Protein AF-A0A843FTA1-F1 (afdb_monomer_lite)

Sequence (128 aa):
MKSAFLSLRNMGIITREIAGREVRITDCASSVCFITFFADFDEGSLDEIMNAIPEVKVAAMKVVDWNQELSPWKADPAFGEEGFGDGAGGTLSFIIDELMPEIGCERYLIGGYSLAGLFSLWVCYQSD

Structure (mmCIF, N/CA/C/O backbone):
data_AF-A0A843FTA1-F1
#
_entry.id   AF-A0A843FTA1-F1
#
loop_
_atom_site.group_PDB
_atom_site.id
_atom_site.type_symbol
_atom_site.label_atom_id
_atom_site.label_alt_id
_atom_site.label_comp_id
_atom_site.label_asym_id
_atom_site.label_entity_id
_atom_site.label_seq_id
_atom_site.pdbx_PDB_ins_code
_atom_site.Cartn_x
_atom_site.Cartn_y
_atom_site.Cartn_z
_atom_site.occupancy
_atom_site.B_iso_or_equiv
_atom_site.auth_seq_id
_atom_site.auth_comp_id
_atom_site.auth_asym_id
_atom_site.auth_atom_id
_atom_site.pdbx_PDB_model_num
ATOM 1 N N . MET A 1 1 ? -18.325 31.280 18.892 1.00 39.38 1 MET A N 1
ATOM 2 C CA . MET A 1 1 ? -18.244 30.234 17.851 1.00 39.38 1 MET A CA 1
ATOM 3 C C . MET A 1 1 ? -17.104 29.309 18.229 1.00 39.38 1 MET A C 1
ATOM 5 O O . MET A 1 1 ? -15.978 29.771 18.336 1.00 39.38 1 MET A O 1
ATOM 9 N N . LYS A 1 2 ? -17.430 28.059 18.566 1.00 37.25 2 LYS A N 1
ATOM 10 C CA . LYS A 1 2 ? -16.469 27.007 18.906 1.00 37.25 2 LYS A CA 1
ATOM 11 C C . LYS A 1 2 ? -15.651 26.688 17.650 1.00 37.25 2 LYS A C 1
ATOM 13 O O . LYS A 1 2 ? -16.237 26.196 16.695 1.00 37.25 2 LYS A O 1
ATOM 18 N N . SER A 1 3 ? -14.349 26.949 17.647 1.00 38.78 3 SER A N 1
ATOM 19 C CA . SER A 1 3 ? -13.436 26.193 16.790 1.00 38.78 3 SER A CA 1
ATOM 20 C C . SER A 1 3 ? -12.654 25.283 17.717 1.00 38.78 3 SER A C 1
ATOM 22 O O . SER A 1 3 ? -11.748 25.714 18.428 1.00 38.78 3 SER A O 1
ATOM 24 N N . ALA A 1 4 ? -13.127 24.044 17.799 1.00 44.25 4 ALA A N 1
ATOM 25 C CA . ALA A 1 4 ? -12.390 22.945 18.376 1.00 44.25 4 ALA A CA 1
ATOM 26 C C . ALA A 1 4 ? -11.199 22.671 17.452 1.00 44.25 4 ALA A C 1
ATOM 28 O O . ALA A 1 4 ? -11.249 21.784 16.611 1.00 44.25 4 ALA A O 1
ATOM 29 N N . PHE A 1 5 ? -10.128 23.447 17.604 1.00 40.44 5 PHE A N 1
ATOM 30 C CA . PHE A 1 5 ? -8.809 22.891 17.361 1.00 40.44 5 PHE A CA 1
ATOM 31 C C . PHE A 1 5 ? -8.641 21.839 18.447 1.00 40.44 5 PHE A C 1
ATOM 33 O O . PHE A 1 5 ? -8.343 22.159 19.601 1.00 40.44 5 PHE A O 1
ATOM 40 N N . LEU A 1 6 ? -8.968 20.590 18.102 1.00 42.41 6 LEU A N 1
ATOM 41 C CA . LEU A 1 6 ? -8.445 19.460 18.838 1.00 42.41 6 LEU A CA 1
ATOM 42 C C . LEU A 1 6 ? -6.954 19.743 19.005 1.00 42.41 6 LEU A C 1
ATOM 44 O O . LEU A 1 6 ? -6.234 19.930 18.028 1.00 42.41 6 LEU A O 1
ATOM 48 N N . SER A 1 7 ? -6.524 19.832 20.260 1.00 40.94 7 SER A N 1
ATOM 49 C CA . SER A 1 7 ? -5.157 19.500 20.620 1.00 40.94 7 SER A CA 1
ATOM 50 C C . SER A 1 7 ? -4.841 18.221 19.856 1.00 40.94 7 SER A C 1
ATOM 52 O O . SER A 1 7 ? -5.477 17.198 20.127 1.00 40.94 7 SER A O 1
ATOM 54 N N . LEU A 1 8 ? -3.986 18.321 18.833 1.00 49.09 8 LEU A N 1
ATOM 55 C CA . LEU A 1 8 ? -3.397 17.175 18.164 1.00 49.09 8 LEU A CA 1
ATOM 56 C C . LEU A 1 8 ? -2.738 16.388 19.289 1.00 49.09 8 LEU A C 1
ATOM 58 O O . LEU A 1 8 ? -1.639 16.707 19.741 1.00 49.09 8 LEU A O 1
ATOM 62 N N . ARG A 1 9 ? -3.461 15.407 19.835 1.00 49.34 9 ARG A N 1
ATOM 63 C CA . ARG A 1 9 ? -2.811 14.324 20.549 1.00 49.34 9 ARG A CA 1
ATOM 64 C C . ARG A 1 9 ? -1.819 13.809 19.523 1.00 49.34 9 ARG A C 1
ATOM 66 O O . ARG A 1 9 ? -2.255 13.416 18.447 1.00 49.34 9 ARG A O 1
ATOM 73 N N . ASN A 1 10 ? -0.524 13.877 19.821 1.00 51.38 10 ASN A N 1
ATOM 74 C CA . ASN A 1 10 ? 0.451 13.072 19.102 1.00 51.38 10 ASN A CA 1
ATOM 75 C C . ASN A 1 10 ? -0.036 11.629 19.241 1.00 51.38 10 ASN A C 1
ATOM 77 O O . ASN A 1 10 ? 0.173 11.003 20.281 1.00 51.38 10 ASN A O 1
ATOM 81 N N . MET A 1 11 ? -0.795 11.154 18.257 1.00 64.00 11 MET A N 1
ATOM 82 C CA . MET A 1 11 ? -1.132 9.752 18.141 1.00 64.00 11 MET A CA 1
ATOM 83 C C . MET A 1 11 ? 0.193 9.077 17.835 1.00 64.00 11 MET A C 1
ATOM 85 O O . MET A 1 11 ? 0.908 9.480 16.916 1.00 64.00 11 MET A O 1
ATOM 89 N N . GLY A 1 12 ? 0.593 8.149 18.700 1.00 85.81 12 GLY A N 1
ATOM 90 C CA . GLY A 1 12 ? 1.864 7.465 18.526 1.00 85.81 12 GLY A CA 1
ATOM 91 C C . GLY A 1 12 ? 1.857 6.746 17.183 1.00 85.81 12 GLY A C 1
ATOM 92 O O . GLY A 1 12 ? 0.891 6.060 16.865 1.00 85.81 12 GLY A O 1
ATOM 93 N N . ILE A 1 13 ? 2.914 6.904 16.394 1.00 93.44 13 ILE A N 1
ATOM 94 C CA . ILE A 1 13 ? 3.148 6.056 15.229 1.00 93.44 13 ILE A CA 1
ATOM 95 C C . ILE A 1 13 ? 4.106 4.960 15.673 1.00 93.44 13 ILE A C 1
ATOM 97 O O . ILE A 1 13 ? 5.163 5.237 16.242 1.00 93.44 13 ILE A O 1
ATOM 101 N N . ILE A 1 14 ? 3.712 3.711 15.452 1.00 93.94 14 ILE A N 1
ATOM 102 C CA . ILE A 1 14 ? 4.567 2.552 15.683 1.00 93.94 14 ILE A CA 1
ATOM 103 C C . ILE A 1 14 ? 5.114 2.072 14.346 1.00 93.94 14 ILE A C 1
ATOM 105 O O . ILE A 1 14 ? 4.361 1.896 13.392 1.00 93.94 14 ILE A O 1
ATOM 109 N N . THR A 1 15 ? 6.417 1.826 14.285 1.00 95.81 15 THR A N 1
ATOM 110 C CA . THR A 1 15 ? 7.032 1.122 13.159 1.00 95.81 15 THR A CA 1
ATOM 111 C C . THR A 1 15 ? 7.091 -0.363 13.489 1.00 95.81 15 THR A C 1
ATOM 113 O O . THR A 1 15 ? 7.523 -0.746 14.579 1.00 95.81 15 THR A O 1
ATOM 116 N N . ARG A 1 16 ? 6.647 -1.203 12.558 1.00 95.44 16 ARG A N 1
ATOM 117 C CA . ARG A 1 16 ? 6.740 -2.662 12.633 1.00 95.44 16 ARG A CA 1
ATOM 118 C C . ARG A 1 16 ? 7.357 -3.216 11.363 1.00 95.44 16 ARG A C 1
ATOM 120 O O . ARG A 1 16 ? 7.218 -2.630 10.297 1.00 95.44 16 ARG A O 1
ATOM 127 N N . GLU A 1 17 ? 7.991 -4.369 11.493 1.00 96.94 17 GLU A N 1
ATOM 128 C CA . GLU A 1 17 ? 8.330 -5.212 10.355 1.00 96.94 17 GLU A CA 1
ATOM 129 C C . GLU A 1 17 ? 7.304 -6.346 10.286 1.00 96.94 17 GLU A C 1
ATOM 131 O O . GLU A 1 17 ? 7.125 -7.079 11.259 1.00 96.94 17 GLU A O 1
ATOM 136 N N . ILE A 1 18 ? 6.599 -6.457 9.163 1.00 96.62 18 ILE A N 1
ATOM 137 C CA . ILE A 1 18 ? 5.553 -7.455 8.921 1.00 96.62 18 ILE A CA 1
ATOM 138 C C . ILE A 1 18 ? 5.946 -8.196 7.648 1.00 96.62 18 ILE A C 1
ATOM 140 O O . ILE A 1 18 ? 6.119 -7.567 6.608 1.00 96.62 18 ILE A O 1
ATOM 144 N N . ALA A 1 19 ? 6.165 -9.510 7.743 1.00 95.06 19 ALA A N 1
ATOM 145 C CA . ALA A 1 19 ? 6.673 -10.358 6.654 1.00 95.06 19 ALA A CA 1
ATOM 146 C C . ALA A 1 19 ? 7.853 -9.736 5.862 1.00 95.06 19 ALA A C 1
ATOM 148 O O . ALA A 1 19 ? 7.911 -9.815 4.635 1.00 95.06 19 ALA A O 1
ATOM 149 N N . GLY A 1 20 ? 8.792 -9.090 6.566 1.00 94.06 20 GLY A N 1
ATOM 150 C CA . GLY A 1 20 ? 9.974 -8.451 5.972 1.00 94.06 20 GLY A CA 1
ATOM 151 C C . GLY A 1 20 ? 9.736 -7.070 5.349 1.00 94.06 20 GLY A C 1
ATOM 152 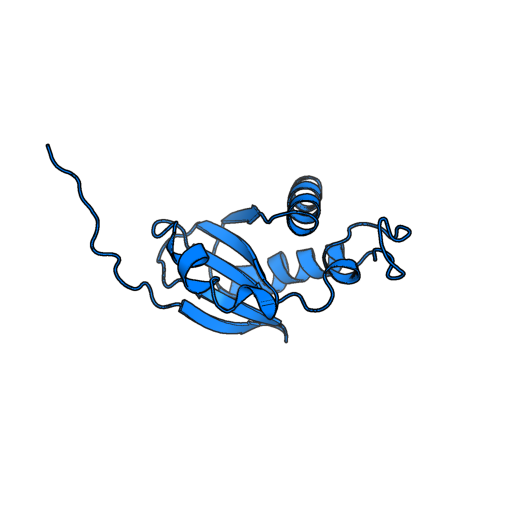O O . GLY A 1 20 ? 10.642 -6.528 4.719 1.00 94.06 20 GLY A O 1
ATOM 153 N N . ARG A 1 21 ? 8.543 -6.484 5.508 1.00 95.25 21 ARG A N 1
ATOM 154 C CA . ARG A 1 21 ? 8.214 -5.121 5.066 1.00 95.25 21 ARG A CA 1
ATOM 155 C C . ARG A 1 21 ? 8.065 -4.187 6.257 1.00 95.25 21 ARG A C 1
ATOM 157 O O . ARG A 1 21 ? 7.374 -4.508 7.222 1.00 95.25 21 ARG A O 1
ATOM 164 N N . GLU A 1 22 ? 8.672 -3.009 6.168 1.00 97.44 22 GLU A N 1
ATOM 165 C CA . GLU A 1 22 ? 8.458 -1.945 7.148 1.00 97.44 22 GLU A CA 1
ATOM 166 C C . GLU A 1 22 ? 7.064 -1.331 6.961 1.00 97.44 22 GLU A C 1
ATOM 168 O O . GLU A 1 22 ? 6.681 -0.933 5.858 1.00 97.44 22 GLU A O 1
ATOM 173 N N . VAL A 1 23 ? 6.311 -1.232 8.053 1.00 97.81 23 VAL A N 1
ATOM 174 C CA . VAL A 1 23 ? 4.988 -0.615 8.092 1.00 97.81 23 VAL A CA 1
ATOM 175 C C . VAL A 1 23 ? 4.905 0.323 9.291 1.00 97.81 23 VAL A C 1
ATOM 177 O O . VAL A 1 23 ? 5.151 -0.075 10.431 1.00 97.81 23 VAL A O 1
ATOM 180 N N . ARG A 1 24 ? 4.521 1.576 9.043 1.00 96.88 24 ARG A N 1
ATOM 181 C CA . ARG A 1 24 ? 4.198 2.557 10.083 1.00 96.88 24 ARG A CA 1
ATOM 182 C C . ARG A 1 24 ? 2.703 2.557 10.331 1.00 96.88 24 ARG A C 1
ATOM 184 O O . ARG A 1 24 ? 1.926 2.624 9.385 1.00 96.88 24 ARG A O 1
ATOM 191 N N . ILE A 1 25 ? 2.288 2.492 11.588 1.00 96.06 25 ILE A N 1
ATOM 192 C CA . ILE A 1 25 ? 0.881 2.356 11.969 1.00 96.06 25 ILE A CA 1
ATOM 193 C C . ILE A 1 25 ? 0.549 3.407 13.025 1.00 96.06 25 ILE A C 1
ATOM 195 O O . ILE A 1 25 ? 1.232 3.498 14.043 1.00 96.06 25 ILE A O 1
ATOM 199 N N . THR A 1 26 ? -0.509 4.189 12.816 1.00 95.19 26 THR A N 1
ATOM 200 C CA . THR A 1 26 ? -1.012 5.116 13.844 1.00 95.19 26 THR A CA 1
ATOM 201 C C . THR A 1 26 ? -1.698 4.354 14.975 1.00 95.19 26 THR A C 1
ATOM 203 O O . THR A 1 26 ? -2.508 3.456 14.719 1.00 95.19 26 THR A O 1
ATOM 206 N N . ASP A 1 27 ? -1.482 4.782 16.212 1.00 89.12 27 ASP A N 1
ATOM 207 C CA . ASP A 1 27 ? -2.239 4.336 17.377 1.00 89.12 27 ASP A CA 1
ATOM 208 C C . ASP A 1 27 ? -3.670 4.894 17.333 1.00 89.12 27 ASP A C 1
ATOM 210 O O . ASP A 1 27 ? -3.950 6.015 17.759 1.00 89.12 27 ASP A O 1
ATOM 214 N N . CYS A 1 28 ? -4.578 4.108 16.754 1.00 85.56 28 CYS A N 1
ATOM 215 C CA . CYS A 1 28 ? -5.993 4.422 16.619 1.00 85.56 28 CYS A CA 1
ATOM 216 C C . CYS A 1 28 ? -6.832 3.161 16.852 1.00 85.56 28 CYS A C 1
ATOM 218 O O . CYS A 1 28 ? -6.570 2.111 16.266 1.00 85.56 28 CYS A O 1
ATOM 220 N N . ALA A 1 29 ? -7.883 3.263 17.667 1.00 82.38 29 ALA A N 1
ATOM 221 C CA . ALA A 1 29 ? -8.781 2.142 17.968 1.00 82.38 29 ALA A CA 1
ATOM 222 C C . ALA A 1 29 ? -9.831 1.869 16.869 1.00 82.38 29 ALA A C 1
ATOM 224 O O . ALA A 1 29 ? -10.712 1.033 17.059 1.00 82.38 29 ALA A O 1
ATOM 225 N N . SER A 1 30 ? -9.777 2.586 15.740 1.00 85.38 30 SER A N 1
ATOM 226 C CA . SER A 1 30 ? -10.716 2.397 14.632 1.00 85.38 30 SER A CA 1
ATOM 227 C C . SER A 1 30 ? -10.621 0.983 14.048 1.00 85.38 30 SER A C 1
ATOM 229 O O . SER A 1 30 ? -9.527 0.451 13.849 1.00 85.38 30 SER A O 1
ATOM 231 N N . SER A 1 31 ? -11.778 0.391 13.735 1.00 83.88 31 SER A N 1
ATOM 232 C CA . SER A 1 31 ? -11.882 -0.893 13.029 1.00 83.88 31 SER A CA 1
ATOM 233 C C . SER A 1 31 ? -11.689 -0.769 11.512 1.00 83.88 31 SER A C 1
ATOM 235 O O . SER A 1 31 ? -11.626 -1.786 10.818 1.00 83.88 31 SER A O 1
ATOM 237 N N . VAL A 1 32 ? -11.583 0.464 11.001 1.00 89.62 32 VAL A N 1
ATOM 238 C CA . VAL A 1 32 ? -11.281 0.780 9.601 1.00 89.62 32 VAL A CA 1
ATOM 239 C C . VAL A 1 32 ? -9.845 1.281 9.498 1.00 89.62 32 VAL A C 1
ATOM 241 O O . VAL A 1 32 ? -9.455 2.194 10.234 1.00 89.62 32 VAL A O 1
ATOM 244 N N . CYS A 1 33 ? -9.086 0.720 8.555 1.00 94.06 33 CYS A N 1
ATOM 245 C CA . CYS A 1 33 ? -7.735 1.171 8.242 1.00 94.06 33 CYS A CA 1
ATOM 246 C C . CYS A 1 33 ? -7.655 1.877 6.882 1.00 94.06 33 CYS A C 1
ATOM 248 O O . CYS A 1 33 ? -8.308 1.463 5.931 1.00 94.06 33 CYS A O 1
ATOM 250 N N . PHE A 1 34 ? -6.843 2.924 6.773 1.00 96.38 34 PHE A N 1
ATOM 251 C CA . PHE A 1 34 ? -6.394 3.481 5.504 1.00 96.38 34 PHE A CA 1
ATOM 252 C C . PHE A 1 34 ? -4.973 2.988 5.212 1.00 96.38 34 PHE A C 1
ATOM 254 O O . PHE A 1 34 ? -4.045 3.283 5.966 1.00 96.38 34 PHE A O 1
ATOM 261 N N . ILE A 1 35 ? -4.819 2.235 4.127 1.00 97.00 35 ILE A N 1
ATOM 262 C CA . ILE A 1 35 ? -3.539 1.726 3.639 1.00 97.00 35 ILE A CA 1
ATOM 263 C C . ILE A 1 35 ? -2.955 2.732 2.648 1.00 97.00 35 ILE A C 1
ATOM 265 O O . ILE A 1 35 ? -3.607 3.096 1.666 1.00 97.00 35 ILE A O 1
ATOM 269 N N . THR A 1 36 ? -1.723 3.159 2.905 1.00 96.94 36 THR A N 1
ATOM 270 C CA . THR A 1 36 ? -0.942 4.044 2.030 1.00 96.94 36 THR A CA 1
ATOM 271 C C . THR A 1 36 ? 0.492 3.536 1.896 1.00 96.94 36 THR A C 1
ATOM 273 O O . THR A 1 36 ? 0.885 2.561 2.538 1.00 96.94 36 THR A O 1
ATOM 276 N N . PHE A 1 37 ? 1.283 4.197 1.059 1.00 97.50 37 PHE A N 1
ATOM 277 C CA . PHE A 1 37 ? 2.632 3.782 0.686 1.00 97.50 37 PHE A CA 1
ATOM 278 C C . PHE A 1 37 ? 3.613 4.928 0.881 1.00 97.50 37 PHE A C 1
ATOM 280 O O . PHE A 1 37 ? 3.233 6.091 0.731 1.00 97.50 37 PHE A O 1
ATOM 287 N N . PHE A 1 38 ? 4.861 4.599 1.198 1.00 97.00 38 PHE A N 1
ATOM 288 C CA . PHE A 1 38 ? 5.933 5.581 1.330 1.00 97.00 38 PHE A CA 1
ATOM 289 C C . PHE A 1 38 ? 7.286 5.011 0.890 1.00 97.00 38 PHE A C 1
ATOM 291 O O . PHE A 1 38 ? 7.470 3.792 0.805 1.00 97.00 38 PHE A O 1
ATOM 298 N N . ALA A 1 39 ? 8.231 5.905 0.625 1.00 94.62 39 ALA A N 1
ATOM 299 C CA . ALA A 1 39 ? 9.637 5.608 0.375 1.00 94.62 39 ALA A CA 1
ATOM 300 C C . ALA A 1 39 ? 10.549 6.450 1.287 1.00 94.62 39 ALA A C 1
ATOM 302 O O . ALA A 1 39 ? 10.084 7.295 2.052 1.00 94.62 39 ALA A O 1
ATOM 303 N N . ASP A 1 40 ? 11.867 6.257 1.181 1.00 93.69 40 ASP A N 1
ATOM 304 C CA . ASP A 1 40 ? 12.858 6.968 2.008 1.00 93.69 40 ASP A CA 1
ATOM 305 C C . ASP A 1 40 ? 12.743 8.502 1.917 1.00 93.69 40 ASP A C 1
ATOM 307 O O . ASP A 1 40 ? 13.025 9.214 2.881 1.00 93.69 40 ASP A O 1
ATOM 311 N N . PHE A 1 41 ? 12.310 9.037 0.770 1.00 91.06 41 PHE A N 1
ATOM 312 C CA . PHE A 1 41 ? 12.163 10.483 0.578 1.00 91.06 41 PHE A CA 1
ATOM 313 C C . PHE A 1 41 ? 10.928 11.079 1.275 1.00 91.06 41 PHE A C 1
ATOM 315 O O . PHE A 1 41 ? 10.877 12.295 1.459 1.00 91.06 41 PHE A O 1
ATOM 322 N N . ASP A 1 42 ? 9.959 10.255 1.681 1.00 91.44 42 ASP A N 1
ATOM 323 C CA . ASP A 1 42 ? 8.738 10.696 2.369 1.00 91.44 42 ASP A CA 1
ATOM 324 C C . ASP A 1 42 ? 8.922 10.791 3.891 1.00 91.44 42 ASP A C 1
ATOM 326 O O . ASP A 1 42 ? 8.095 11.385 4.583 1.00 91.44 42 ASP A O 1
ATOM 330 N N . GLU A 1 43 ? 9.996 10.216 4.446 1.00 90.25 43 GLU A N 1
ATOM 331 C CA . GLU A 1 43 ? 10.135 10.029 5.897 1.00 90.25 43 GLU A CA 1
ATOM 332 C C . GLU A 1 43 ? 10.035 11.329 6.709 1.00 90.25 43 GLU A C 1
ATOM 334 O O . GLU A 1 43 ? 9.557 11.305 7.842 1.00 90.25 43 GLU A O 1
ATOM 339 N N . GLY A 1 44 ? 10.443 12.464 6.132 1.00 90.94 44 GLY A N 1
ATOM 340 C CA . GLY A 1 44 ? 10.397 13.768 6.795 1.00 90.94 44 GLY A CA 1
ATOM 341 C C . GLY A 1 44 ? 8.994 14.364 6.967 1.00 90.94 44 GLY A C 1
ATOM 342 O O . GLY A 1 44 ? 8.828 15.260 7.792 1.00 90.94 44 GLY A O 1
ATOM 343 N N . SER A 1 45 ? 7.998 13.900 6.208 1.00 91.44 45 SER A N 1
ATOM 344 C CA . SER A 1 45 ? 6.613 14.405 6.240 1.00 91.44 45 SER A CA 1
ATOM 345 C C . SER A 1 45 ? 5.573 13.322 6.530 1.00 91.44 45 SER A C 1
ATOM 347 O O . SER A 1 45 ? 4.406 13.638 6.771 1.00 91.44 45 SER A O 1
ATOM 349 N N . LEU A 1 46 ? 5.976 12.050 6.537 1.00 92.6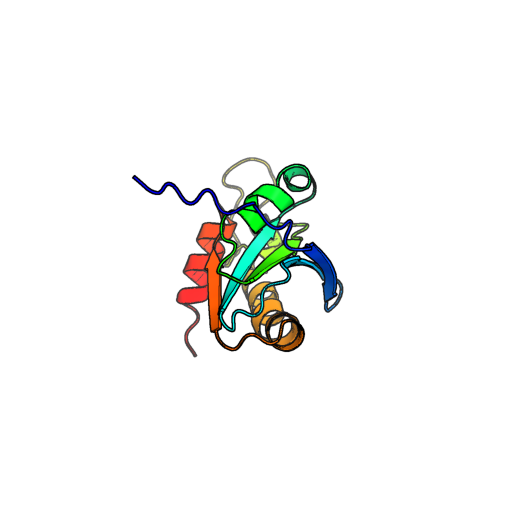9 46 LEU A N 1
ATOM 350 C CA . LEU A 1 46 ? 5.067 10.919 6.676 1.00 92.69 46 LEU A CA 1
ATOM 351 C C . LEU A 1 46 ? 4.239 10.976 7.963 1.00 92.69 46 LEU A C 1
ATOM 353 O O . LEU A 1 46 ? 3.026 10.787 7.916 1.00 92.69 46 LEU A O 1
ATOM 357 N N . ASP A 1 47 ? 4.865 11.298 9.093 1.00 93.12 47 ASP A N 1
ATOM 358 C CA . ASP A 1 47 ? 4.176 11.360 10.383 1.00 93.12 47 ASP A CA 1
ATOM 359 C C . ASP A 1 47 ? 3.092 12.451 10.410 1.00 93.12 47 ASP A C 1
ATOM 361 O O . ASP A 1 47 ? 2.029 12.258 11.002 1.00 93.12 47 ASP A O 1
ATOM 365 N N . GLU A 1 48 ? 3.327 13.587 9.744 1.00 92.44 48 GLU A N 1
ATOM 366 C CA . GLU A 1 48 ? 2.333 14.657 9.594 1.00 92.44 48 GLU A CA 1
ATOM 367 C C . GLU A 1 48 ? 1.162 14.189 8.721 1.00 92.44 48 GLU A C 1
ATOM 369 O O . GLU A 1 48 ? 0.002 14.347 9.102 1.00 92.44 48 GLU A O 1
ATOM 374 N N . ILE A 1 49 ? 1.462 13.555 7.584 1.00 91.56 49 ILE A N 1
ATOM 375 C CA . ILE A 1 49 ? 0.456 13.043 6.645 1.00 91.56 49 ILE A CA 1
ATOM 376 C C . ILE A 1 49 ? -0.417 11.974 7.312 1.00 91.56 49 ILE A C 1
ATOM 378 O O . ILE A 1 49 ? -1.643 12.026 7.209 1.00 91.56 49 ILE A O 1
ATOM 382 N N . MET A 1 50 ? 0.190 11.022 8.022 1.00 93.94 50 MET A N 1
ATOM 383 C CA . MET A 1 50 ? -0.530 9.947 8.710 1.00 93.94 50 MET A CA 1
ATOM 384 C C . MET A 1 50 ? -1.432 10.482 9.828 1.00 93.94 50 MET A C 1
ATOM 386 O O . MET A 1 50 ? -2.542 9.987 10.010 1.00 93.94 50 MET A O 1
ATOM 390 N N . ASN A 1 51 ? -0.992 11.515 10.551 1.00 92.44 51 ASN A N 1
ATOM 391 C CA . ASN A 1 51 ? -1.768 12.125 11.632 1.00 92.44 51 ASN A CA 1
ATOM 392 C C . ASN A 1 51 ? -2.786 13.176 11.156 1.00 92.44 51 ASN A C 1
ATOM 394 O O . ASN A 1 51 ? -3.535 13.709 11.977 1.00 92.44 51 ASN A O 1
ATOM 398 N N . ALA A 1 52 ? -2.863 13.467 9.853 1.00 91.00 52 ALA A N 1
ATOM 399 C CA . ALA A 1 52 ? -3.836 14.410 9.299 1.00 91.00 52 ALA A CA 1
ATOM 400 C C . ALA A 1 52 ? -5.291 13.902 9.367 1.00 91.00 52 ALA A C 1
ATOM 402 O O . ALA A 1 52 ? -6.220 14.699 9.229 1.00 91.00 52 ALA A O 1
ATOM 403 N N . ILE A 1 53 ? -5.496 12.595 9.585 1.00 86.25 53 ILE A N 1
ATOM 404 C CA . ILE A 1 53 ? -6.818 11.953 9.688 1.00 86.25 53 ILE A CA 1
ATOM 405 C C . ILE A 1 53 ? -6.901 11.136 10.995 1.00 86.25 53 ILE A C 1
ATOM 407 O O . ILE A 1 53 ? -6.903 9.904 10.961 1.00 86.25 53 ILE A O 1
ATOM 411 N N . PRO A 1 54 ? -6.950 11.790 12.169 1.00 86.00 54 PRO A N 1
ATOM 412 C CA . PRO A 1 54 ? -6.831 11.121 13.469 1.00 86.00 54 PRO A CA 1
ATOM 413 C C . PRO A 1 54 ? -7.984 10.154 13.797 1.00 86.00 54 PRO A C 1
ATOM 415 O O . PRO A 1 54 ? -7.877 9.323 14.698 1.00 86.00 54 PRO A O 1
ATOM 418 N N . GLU A 1 55 ? -9.111 10.237 13.091 1.00 87.12 55 GLU A N 1
ATOM 419 C CA . GLU A 1 55 ? -10.273 9.365 13.287 1.00 87.12 55 GLU A CA 1
ATOM 420 C C . GLU A 1 55 ? -10.136 7.990 12.610 1.00 87.12 55 GLU A C 1
ATOM 422 O O . GLU A 1 55 ? -10.954 7.097 12.853 1.00 87.12 55 GLU A O 1
ATOM 427 N N . VAL A 1 56 ? -9.122 7.800 11.762 1.00 90.00 56 VAL A N 1
ATOM 428 C CA . VAL A 1 56 ? -8.897 6.568 10.996 1.00 90.00 56 VAL A CA 1
ATOM 429 C C . VAL A 1 56 ? -7.539 5.983 11.364 1.00 90.00 56 VAL A C 1
ATOM 431 O O . VAL A 1 56 ? -6.568 6.711 11.542 1.00 90.00 56 VAL A O 1
ATOM 434 N N . LYS A 1 57 ? -7.449 4.653 11.485 1.00 94.31 57 LYS A N 1
ATOM 435 C CA . LYS A 1 57 ? -6.147 3.999 11.635 1.00 94.31 57 LYS A CA 1
ATOM 436 C C . LYS A 1 57 ? -5.424 4.066 10.294 1.00 94.31 57 LYS A C 1
ATOM 438 O O . LYS A 1 57 ? -5.945 3.549 9.316 1.00 94.31 57 LYS A O 1
ATOM 443 N N . VAL A 1 58 ? -4.234 4.641 10.226 1.00 96.44 58 VAL A N 1
ATOM 444 C CA . VAL A 1 58 ? -3.419 4.657 9.006 1.00 96.44 58 VAL A CA 1
ATOM 445 C C . VAL A 1 58 ? -2.308 3.622 9.129 1.00 96.44 58 VAL A C 1
ATOM 447 O O . VAL A 1 58 ? -1.615 3.590 10.146 1.00 96.44 58 VAL A O 1
ATOM 450 N N . ALA A 1 59 ? -2.135 2.795 8.098 1.00 96.94 59 ALA A N 1
ATOM 451 C CA . ALA A 1 59 ? -0.974 1.932 7.923 1.00 96.94 59 ALA A CA 1
ATOM 452 C C . ALA A 1 59 ? -0.245 2.337 6.634 1.00 96.94 59 ALA A C 1
ATOM 454 O O . ALA A 1 59 ? -0.772 2.187 5.532 1.00 96.94 59 ALA A O 1
ATOM 455 N N . ALA A 1 60 ? 0.957 2.885 6.779 1.00 97.38 60 ALA A N 1
ATOM 456 C CA . ALA A 1 60 ? 1.827 3.254 5.674 1.00 97.38 60 ALA A CA 1
ATOM 457 C C . ALA A 1 60 ? 2.871 2.154 5.475 1.00 97.38 60 ALA A C 1
ATOM 459 O O . ALA A 1 60 ? 3.671 1.899 6.373 1.00 97.38 60 ALA A O 1
ATOM 460 N N . MET A 1 61 ? 2.857 1.494 4.321 1.00 97.31 61 MET A N 1
ATOM 461 C CA . MET A 1 61 ? 3.810 0.442 3.969 1.00 97.31 61 MET A CA 1
ATOM 462 C C . MET A 1 61 ? 4.971 1.019 3.161 1.00 97.31 61 MET A C 1
ATOM 464 O O . MET A 1 61 ? 4.758 1.753 2.192 1.00 97.31 61 MET A O 1
ATOM 468 N N . LYS A 1 62 ? 6.198 0.648 3.525 1.00 97.31 62 LYS A N 1
ATOM 469 C CA . LYS A 1 62 ? 7.384 1.009 2.756 1.00 97.31 62 LYS A CA 1
ATOM 470 C C . LYS A 1 62 ? 7.438 0.192 1.469 1.00 97.31 62 LYS A C 1
ATOM 472 O O . LYS A 1 62 ? 7.273 -1.029 1.499 1.00 97.31 62 LYS A O 1
ATOM 477 N N . VAL A 1 63 ? 7.679 0.864 0.351 1.00 96.75 63 VAL A N 1
ATOM 478 C CA . VAL A 1 63 ? 7.844 0.239 -0.968 1.00 96.75 63 VAL A CA 1
ATOM 479 C C . VAL A 1 63 ? 9.198 0.659 -1.518 1.00 96.75 63 VAL A C 1
ATOM 481 O O . VAL A 1 63 ? 9.490 1.854 -1.589 1.00 96.75 63 VAL A O 1
ATOM 484 N N . VAL A 1 64 ? 10.029 -0.324 -1.867 1.00 94.50 64 VAL A N 1
ATOM 485 C CA . VAL A 1 64 ? 11.418 -0.086 -2.284 1.00 94.50 64 VAL A CA 1
ATOM 486 C C . VAL A 1 64 ? 11.476 0.118 -3.79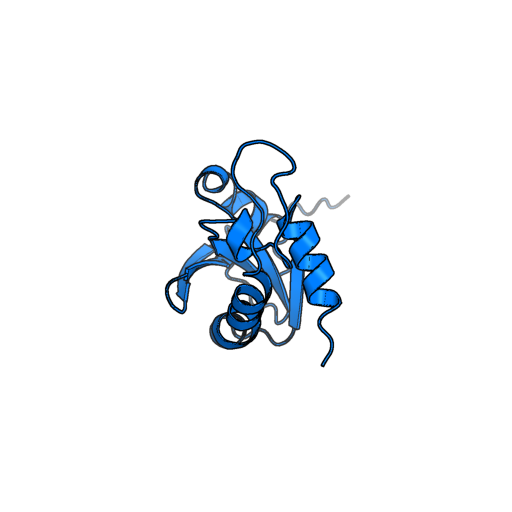0 1.00 94.50 64 VAL A C 1
ATOM 488 O O . VAL A 1 64 ? 12.046 1.104 -4.249 1.00 94.50 64 VAL A O 1
ATOM 491 N N . ASP A 1 65 ? 10.837 -0.770 -4.551 1.00 95.38 65 ASP A N 1
ATOM 492 C CA . ASP A 1 65 ? 10.746 -0.667 -6.004 1.00 95.38 65 ASP A CA 1
ATOM 493 C C . ASP A 1 65 ? 9.287 -0.445 -6.401 1.00 95.38 65 ASP A C 1
ATOM 495 O O . ASP A 1 65 ? 8.512 -1.375 -6.619 1.00 95.38 65 ASP A O 1
ATOM 499 N N . TRP A 1 66 ? 8.893 0.823 -6.481 1.00 95.75 66 TRP A N 1
ATOM 500 C CA . TRP A 1 66 ? 7.517 1.191 -6.799 1.00 95.75 66 TRP A CA 1
ATOM 501 C C . TRP A 1 66 ? 7.088 0.670 -8.171 1.00 95.75 66 TRP A C 1
ATOM 503 O O . TRP A 1 66 ? 5.970 0.170 -8.311 1.00 95.75 66 TRP A O 1
ATOM 513 N N . ASN A 1 67 ? 7.973 0.754 -9.166 1.00 96.31 67 ASN A N 1
ATOM 514 C CA . ASN A 1 67 ? 7.678 0.328 -10.528 1.00 96.31 67 ASN A CA 1
ATOM 515 C C . ASN A 1 67 ? 7.455 -1.181 -10.596 1.00 96.31 67 ASN A C 1
ATOM 517 O O . ASN A 1 67 ? 6.532 -1.611 -11.288 1.00 96.31 67 ASN A O 1
ATOM 521 N N . GLN A 1 68 ? 8.233 -1.987 -9.876 1.00 96.94 68 GLN A N 1
ATOM 522 C CA . GLN A 1 68 ? 8.017 -3.429 -9.832 1.00 96.94 68 GLN A CA 1
ATOM 523 C C . GLN A 1 68 ? 6.819 -3.807 -8.955 1.00 96.94 68 GLN A C 1
ATOM 525 O O . GLN A 1 68 ? 6.008 -4.635 -9.363 1.00 96.94 68 GLN A O 1
ATOM 530 N N . GLU A 1 69 ? 6.702 -3.238 -7.758 1.00 98.00 69 GLU A N 1
ATOM 531 C CA . GLU A 1 69 ? 5.798 -3.731 -6.712 1.00 98.00 69 GLU A CA 1
ATOM 532 C C . GLU A 1 69 ? 4.357 -3.228 -6.844 1.00 98.00 69 GLU A C 1
ATOM 534 O O . GLU A 1 69 ? 3.430 -3.935 -6.449 1.00 98.00 69 GLU A O 1
ATOM 539 N N . LEU A 1 70 ? 4.142 -2.023 -7.378 1.00 98.00 70 LEU A N 1
ATOM 540 C CA . LEU A 1 70 ? 2.809 -1.409 -7.468 1.00 98.00 70 LEU A CA 1
ATOM 541 C C . LEU A 1 70 ? 2.194 -1.509 -8.866 1.00 98.00 70 LEU A C 1
ATOM 543 O O . LEU A 1 70 ? 1.005 -1.238 -9.044 1.00 98.00 70 LEU A O 1
ATOM 547 N N . SER A 1 71 ? 2.981 -1.899 -9.866 1.00 97.94 71 SER A N 1
ATOM 548 C CA . SER A 1 71 ? 2.498 -1.997 -11.240 1.00 97.94 71 SER A CA 1
ATOM 549 C C . SER A 1 71 ? 1.689 -3.273 -11.456 1.00 97.94 71 SER A C 1
ATOM 551 O O . SER A 1 71 ? 2.167 -4.364 -11.123 1.00 97.94 71 SER A O 1
ATOM 553 N N . PRO A 1 72 ? 0.473 -3.179 -12.027 1.00 97.25 72 PRO A N 1
ATOM 554 C CA . PRO A 1 72 ? -0.351 -4.365 -12.215 1.00 97.25 72 PRO A CA 1
ATOM 555 C C . PRO A 1 72 ? -0.001 -5.209 -13.437 1.00 97.25 72 PRO A C 1
ATOM 557 O O . PRO A 1 72 ? -0.403 -6.367 -13.526 1.00 97.25 72 PRO A O 1
ATOM 560 N N . TRP A 1 73 ? 0.744 -4.647 -14.383 1.00 96.62 73 TRP A N 1
ATOM 561 C CA . TRP A 1 73 ? 1.246 -5.348 -15.554 1.00 96.62 73 TRP A CA 1
ATOM 562 C C . TRP A 1 73 ? 2.526 -4.689 -16.043 1.00 96.62 73 TRP A C 1
ATOM 564 O O . TRP A 1 73 ? 2.711 -3.476 -15.909 1.00 96.62 73 TRP A O 1
ATOM 574 N N . LYS A 1 74 ? 3.367 -5.498 -16.689 1.00 97.19 74 LYS A N 1
ATOM 575 C CA . LYS A 1 74 ? 4.592 -5.008 -17.308 1.00 97.19 74 LYS A CA 1
ATOM 576 C C . LYS A 1 74 ? 4.287 -3.969 -18.376 1.00 97.19 74 LYS A C 1
ATOM 578 O O . LYS A 1 74 ? 3.411 -4.178 -19.218 1.00 97.19 74 LYS A O 1
ATOM 583 N N . ALA A 1 75 ? 5.044 -2.884 -18.368 1.00 96.50 75 ALA A N 1
ATOM 584 C CA . ALA A 1 75 ? 4.994 -1.865 -19.404 1.00 96.50 75 ALA A CA 1
ATOM 585 C C . ALA A 1 75 ? 6.366 -1.212 -19.570 1.00 96.50 75 ALA A C 1
ATOM 587 O O . ALA A 1 75 ? 7.158 -1.152 -18.629 1.00 96.50 75 ALA A O 1
ATOM 588 N N . ASP A 1 76 ? 6.629 -0.702 -20.768 1.00 93.94 76 ASP A N 1
ATOM 589 C CA . ASP A 1 76 ? 7.826 0.092 -21.026 1.00 93.94 76 ASP A CA 1
ATOM 590 C C . ASP A 1 76 ? 7.834 1.366 -20.158 1.00 93.94 76 ASP A C 1
ATOM 592 O O . ASP A 1 76 ? 6.761 1.867 -19.788 1.00 93.94 76 ASP A O 1
ATOM 596 N N . PRO A 1 77 ? 9.019 1.911 -19.827 1.00 90.75 77 PRO A N 1
ATOM 597 C CA . PRO A 1 77 ? 9.118 3.163 -19.088 1.00 90.75 77 PRO A CA 1
ATOM 598 C C . PRO A 1 77 ? 8.346 4.272 -19.803 1.00 90.75 77 PRO A C 1
ATOM 600 O O . PRO A 1 77 ? 8.586 4.569 -20.974 1.00 90.75 77 PRO A O 1
ATOM 603 N N . ALA A 1 78 ? 7.455 4.946 -19.076 1.00 82.31 78 ALA A N 1
ATOM 604 C CA . ALA A 1 78 ? 6.864 6.194 -19.562 1.00 82.31 78 ALA A CA 1
ATOM 605 C C . ALA A 1 78 ? 7.915 7.320 -19.591 1.00 82.31 78 ALA A C 1
ATOM 607 O O . ALA A 1 78 ? 7.866 8.208 -20.441 1.00 82.31 78 ALA A O 1
ATOM 608 N N . PHE A 1 79 ? 8.874 7.256 -18.662 1.00 83.00 79 PHE A N 1
ATOM 609 C CA . PHE A 1 79 ? 10.020 8.148 -18.530 1.00 83.00 79 PHE A CA 1
ATOM 610 C C . PHE A 1 79 ? 11.224 7.351 -18.015 1.00 83.00 79 PHE A C 1
ATOM 612 O O . PHE A 1 79 ? 11.049 6.424 -17.229 1.00 83.00 79 PHE A O 1
ATOM 619 N N . GLY A 1 80 ? 12.439 7.749 -18.396 1.00 87.62 80 GLY A N 1
ATOM 620 C CA . GLY A 1 80 ? 13.664 7.074 -17.956 1.00 87.62 80 GLY A CA 1
ATOM 621 C C . GLY A 1 80 ? 13.878 5.711 -18.622 1.00 87.62 80 GLY A C 1
ATOM 622 O O . GLY A 1 80 ? 13.367 5.465 -19.713 1.00 87.62 80 GLY A O 1
ATOM 623 N N . GLU A 1 81 ? 14.672 4.856 -17.976 1.00 90.00 81 GLU A N 1
ATOM 624 C CA . GLU A 1 81 ? 15.057 3.534 -18.503 1.00 90.00 81 GLU A CA 1
ATOM 625 C C . GLU A 1 81 ? 14.391 2.363 -17.759 1.00 90.00 81 GLU A C 1
ATOM 627 O O . GLU A 1 81 ? 14.360 1.246 -18.271 1.00 90.00 81 GLU A O 1
ATOM 632 N N . GLU A 1 82 ? 13.833 2.605 -16.570 1.00 90.31 82 GLU A N 1
ATOM 633 C CA . GLU A 1 82 ? 13.224 1.568 -15.732 1.00 90.31 82 GLU A CA 1
ATOM 634 C C . GLU A 1 82 ? 11.755 1.340 -16.100 1.00 90.31 82 GLU A C 1
ATOM 636 O O . GLU A 1 82 ? 10.904 2.209 -15.904 1.00 90.31 82 GLU A O 1
ATOM 641 N N . GLY A 1 83 ? 11.455 0.156 -16.633 1.00 92.94 83 GLY A N 1
ATOM 642 C CA . GLY A 1 83 ? 10.087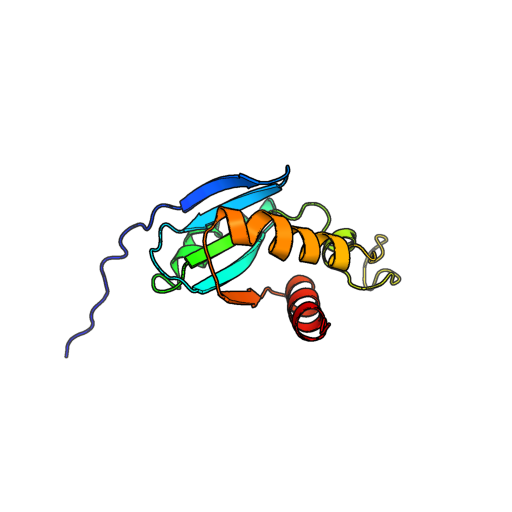 -0.251 -16.950 1.00 92.94 83 GLY A CA 1
ATOM 643 C C . GLY A 1 83 ? 9.229 -0.535 -15.718 1.00 92.94 83 GLY A C 1
ATOM 644 O O . GLY A 1 83 ? 9.717 -0.676 -14.598 1.00 92.94 83 GLY A O 1
ATOM 645 N N . PHE A 1 84 ? 7.927 -0.660 -15.951 1.00 96.56 84 PHE A N 1
ATOM 646 C CA . PHE A 1 84 ? 6.953 -1.094 -14.956 1.00 96.56 84 PHE A CA 1
ATOM 647 C C . PHE A 1 84 ? 6.886 -2.624 -14.907 1.00 96.56 84 PHE A C 1
ATOM 649 O O . PHE A 1 84 ? 6.970 -3.290 -15.943 1.00 96.56 84 PHE A O 1
ATOM 656 N N . GLY A 1 85 ? 6.731 -3.173 -13.702 1.00 95.94 85 GLY A N 1
ATOM 657 C CA . GLY A 1 85 ? 6.639 -4.608 -13.441 1.00 95.94 85 GLY A CA 1
ATOM 658 C C . GLY A 1 85 ? 5.210 -5.133 -13.322 1.00 95.94 85 GLY A C 1
ATOM 659 O O . GLY A 1 85 ? 4.245 -4.495 -13.719 1.00 95.94 85 GLY A O 1
ATOM 660 N N . ASP A 1 86 ? 5.076 -6.331 -12.770 1.00 96.69 86 ASP A N 1
ATOM 661 C CA . ASP A 1 86 ? 3.820 -7.067 -12.567 1.00 96.69 86 ASP A CA 1
ATOM 662 C C . ASP A 1 86 ? 3.619 -7.493 -11.099 1.00 96.69 86 ASP A C 1
ATOM 664 O O . ASP A 1 86 ? 2.902 -8.449 -10.801 1.00 96.69 86 ASP A O 1
ATOM 668 N N . GLY A 1 87 ? 4.266 -6.798 -10.158 1.00 98.06 87 GLY A N 1
ATOM 669 C CA . GLY A 1 87 ? 4.298 -7.168 -8.743 1.00 98.06 87 GLY A CA 1
ATOM 670 C C . GLY A 1 87 ? 3.049 -6.812 -7.936 1.00 98.06 87 GLY A C 1
ATOM 671 O O . GLY A 1 87 ? 2.946 -7.270 -6.797 1.00 98.06 87 GLY A O 1
ATOM 672 N N . ALA A 1 88 ? 2.082 -6.069 -8.493 1.00 98.00 88 ALA A N 1
ATOM 673 C CA . ALA A 1 88 ? 0.900 -5.620 -7.747 1.00 98.00 88 ALA A CA 1
ATOM 674 C C . ALA A 1 88 ? 0.136 -6.765 -7.065 1.00 98.00 88 ALA A C 1
ATOM 676 O O . ALA A 1 88 ? -0.334 -6.605 -5.941 1.00 98.00 88 ALA A O 1
ATOM 677 N N . GLY A 1 89 ? 0.042 -7.933 -7.709 1.00 97.81 89 GLY A N 1
ATOM 678 C CA . GLY A 1 89 ? -0.612 -9.102 -7.118 1.00 97.81 89 GLY A CA 1
ATOM 679 C C . GLY A 1 89 ? 0.055 -9.552 -5.818 1.00 97.81 89 GLY A C 1
ATOM 680 O O . GLY A 1 89 ? -0.628 -9.754 -4.820 1.00 97.81 89 GLY A O 1
ATOM 681 N N . GLY A 1 90 ? 1.389 -9.620 -5.794 1.00 97.62 90 GLY A N 1
ATOM 682 C CA . GLY A 1 90 ? 2.137 -9.973 -4.585 1.00 97.62 90 GLY A CA 1
ATOM 683 C C . GLY A 1 90 ? 1.988 -8.926 -3.480 1.00 97.62 90 GLY A C 1
ATOM 684 O O . GLY A 1 90 ? 1.851 -9.274 -2.309 1.00 97.62 90 GLY A O 1
ATOM 685 N N . THR A 1 91 ? 1.945 -7.647 -3.852 1.00 98.12 91 THR A N 1
ATOM 686 C CA . THR A 1 91 ? 1.700 -6.551 -2.907 1.00 98.12 91 THR A CA 1
ATOM 687 C C . THR A 1 91 ? 0.290 -6.614 -2.317 1.00 98.12 91 THR A C 1
ATOM 689 O O . THR A 1 91 ? 0.123 -6.428 -1.114 1.00 98.12 91 THR A O 1
ATOM 692 N N . LEU A 1 92 ? -0.728 -6.921 -3.127 1.00 97.62 92 LEU A N 1
ATOM 693 C CA . LEU A 1 92 ? -2.099 -7.100 -2.648 1.00 97.62 92 LEU A CA 1
ATOM 694 C C . LEU A 1 92 ? -2.225 -8.316 -1.720 1.00 97.62 92 LEU A C 1
ATOM 696 O O . LEU A 1 92 ? -2.838 -8.191 -0.661 1.00 97.62 92 LEU A O 1
ATOM 700 N N . SER A 1 93 ? -1.604 -9.448 -2.064 1.00 97.00 93 SER A N 1
ATOM 701 C CA . SER A 1 93 ? -1.545 -10.622 -1.182 1.00 97.00 93 SER A CA 1
ATOM 702 C C . SER A 1 93 ? -0.903 -10.282 0.159 1.00 97.00 93 SER A C 1
ATOM 704 O O . SER A 1 93 ? -1.480 -10.583 1.193 1.00 97.00 93 SER A O 1
ATOM 706 N N . PHE A 1 94 ? 0.222 -9.559 0.178 1.00 97.50 94 PHE A N 1
ATOM 707 C CA . PHE A 1 94 ? 0.811 -9.096 1.439 1.00 97.50 94 PHE A CA 1
ATOM 708 C C . PHE A 1 94 ? -0.177 -8.262 2.272 1.00 97.50 94 PHE A C 1
ATOM 710 O O . PHE A 1 94 ? -0.293 -8.460 3.481 1.00 97.50 94 PHE A O 1
ATOM 717 N N . ILE A 1 95 ? -0.906 -7.334 1.642 1.00 96.25 95 ILE A N 1
ATOM 718 C CA . ILE A 1 95 ? -1.875 -6.496 2.356 1.00 96.25 95 ILE A CA 1
ATOM 719 C C . ILE A 1 95 ? -2.962 -7.368 2.996 1.00 96.25 95 ILE A C 1
ATOM 721 O O . ILE A 1 95 ? -3.234 -7.225 4.187 1.00 96.25 95 ILE A O 1
ATOM 725 N N . ILE A 1 96 ? -3.573 -8.266 2.226 1.00 94.69 96 ILE A N 1
ATOM 726 C CA . ILE A 1 96 ? -4.716 -9.072 2.677 1.00 94.69 96 ILE A CA 1
ATOM 727 C C . ILE A 1 96 ? -4.289 -10.150 3.676 1.00 94.69 96 ILE A C 1
ATOM 729 O O . ILE A 1 96 ? -4.940 -10.309 4.709 1.00 94.69 96 ILE A O 1
ATOM 733 N N . ASP A 1 97 ? -3.209 -10.867 3.376 1.00 95.69 97 ASP A N 1
ATOM 734 C CA . ASP A 1 97 ? -2.847 -12.105 4.063 1.00 95.69 97 ASP A CA 1
ATOM 735 C C . ASP A 1 97 ? -1.924 -11.868 5.266 1.00 95.69 97 ASP A C 1
ATOM 737 O O . ASP A 1 97 ? -1.971 -12.633 6.227 1.00 95.69 97 ASP A O 1
ATOM 741 N N . GLU A 1 98 ? -1.121 -10.796 5.254 1.00 96.50 98 GLU A N 1
ATOM 742 C CA . GLU A 1 98 ? -0.117 -10.523 6.295 1.00 96.50 98 GLU A CA 1
ATOM 743 C C . GLU A 1 98 ? -0.447 -9.253 7.092 1.00 96.50 98 GLU A C 1
ATOM 745 O O . GLU A 1 98 ? -0.529 -9.273 8.323 1.00 96.50 98 GLU A O 1
ATOM 750 N N . LEU A 1 99 ? -0.675 -8.128 6.405 1.00 95.75 99 LEU A N 1
ATOM 751 C CA . LEU A 1 99 ? -0.841 -6.830 7.061 1.00 95.75 99 LEU A CA 1
ATOM 752 C C . LEU A 1 99 ? -2.175 -6.711 7.804 1.00 95.75 99 LEU A C 1
ATOM 754 O O . LEU A 1 99 ? -2.191 -6.335 8.977 1.00 95.75 99 LEU A O 1
ATOM 758 N N . MET A 1 100 ? -3.293 -6.991 7.132 1.00 93.25 100 MET A N 1
ATOM 759 C CA . MET A 1 100 ? -4.634 -6.815 7.700 1.00 93.25 100 MET A CA 1
ATOM 760 C C . MET A 1 100 ? -4.861 -7.644 8.982 1.00 93.25 100 MET A C 1
ATOM 762 O O . MET A 1 100 ? -5.370 -7.070 9.957 1.00 93.25 100 MET A O 1
ATOM 766 N N . PRO A 1 101 ? -4.448 -8.930 9.052 1.00 92.38 101 PRO A N 1
ATOM 767 C CA . PRO A 1 101 ? -4.506 -9.712 10.287 1.00 92.38 101 PRO A CA 1
ATOM 768 C C . PRO A 1 101 ? -3.661 -9.123 11.421 1.00 92.38 101 PRO A C 1
ATOM 770 O O . PRO A 1 101 ? -4.131 -9.055 12.557 1.00 92.38 101 PRO A O 1
ATOM 773 N N . GLU A 1 102 ? -2.449 -8.647 11.122 1.00 92.44 102 GLU A N 1
ATOM 774 C CA . GLU A 1 102 ? -1.523 -8.093 12.119 1.00 92.44 102 GLU A CA 1
ATOM 775 C C . GLU A 1 102 ? -2.038 -6.775 12.726 1.00 92.44 102 GLU A C 1
ATOM 777 O O . GLU A 1 102 ? -1.911 -6.540 13.930 1.00 92.44 102 GLU A O 1
ATOM 782 N N . ILE A 1 103 ? -2.667 -5.909 11.923 1.00 90.12 103 ILE A N 1
ATOM 783 C CA . ILE A 1 103 ? -3.217 -4.628 12.409 1.00 90.12 103 ILE A CA 1
ATOM 784 C C . ILE A 1 103 ? -4.622 -4.749 13.014 1.00 90.12 103 ILE A C 1
ATOM 786 O O . ILE A 1 103 ? -5.123 -3.774 13.596 1.00 90.12 103 ILE A O 1
ATOM 790 N N . GLY A 1 104 ? -5.251 -5.922 12.890 1.00 89.62 104 GLY A N 1
ATOM 791 C CA . GLY A 1 104 ? -6.556 -6.243 13.467 1.00 89.62 104 GLY A CA 1
ATOM 792 C C . GLY A 1 104 ? -7.708 -5.418 12.889 1.00 89.62 104 GLY A C 1
ATOM 793 O O . GLY A 1 104 ? -8.598 -5.011 13.636 1.00 89.62 104 GLY A O 1
ATOM 794 N N . CYS A 1 105 ? -7.677 -5.115 11.590 1.00 87.44 105 CYS A N 1
ATOM 795 C CA . CYS A 1 105 ? -8.740 -4.364 10.919 1.00 87.44 105 CYS A CA 1
ATOM 796 C C . CYS A 1 105 ? -9.610 -5.287 10.057 1.00 87.44 105 CYS A C 1
ATOM 798 O O . CYS A 1 105 ? -9.109 -6.174 9.378 1.00 87.44 105 CYS A O 1
ATOM 800 N N . GLU A 1 106 ? -10.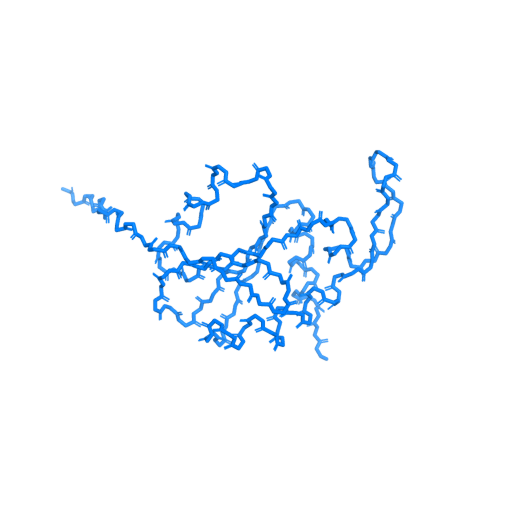926 -5.066 10.062 1.00 83.00 106 GLU A N 1
ATOM 801 C CA . GLU A 1 106 ? -11.872 -5.868 9.261 1.00 83.00 106 GLU A CA 1
ATOM 802 C C . GLU A 1 106 ? -12.147 -5.246 7.892 1.00 83.00 106 GLU A C 1
ATOM 804 O O . GLU A 1 106 ? -12.593 -5.912 6.961 1.00 83.00 106 GLU A O 1
ATOM 809 N N . ARG A 1 107 ? -11.943 -3.931 7.782 1.00 90.00 107 ARG A N 1
ATOM 810 C CA . ARG A 1 107 ? -12.197 -3.153 6.572 1.00 90.00 107 ARG A CA 1
ATOM 811 C C . ARG A 1 107 ? -11.031 -2.225 6.325 1.00 90.00 107 ARG A C 1
ATOM 813 O O . ARG A 1 107 ? -10.498 -1.631 7.266 1.00 90.00 107 ARG A O 1
ATOM 820 N N . TYR A 1 108 ? -10.698 -2.057 5.057 1.00 93.12 108 TYR A N 1
ATOM 821 C CA . TYR A 1 108 ? -9.676 -1.120 4.650 1.00 93.12 108 TYR A CA 1
ATOM 822 C C . TYR A 1 108 ? -10.138 -0.240 3.496 1.00 93.12 108 TYR A C 1
ATOM 824 O O . TYR A 1 108 ? -10.964 -0.617 2.666 1.00 93.12 108 TYR A O 1
ATOM 832 N N . LEU A 1 109 ? -9.595 0.965 3.493 1.00 95.00 109 LEU A N 1
ATOM 833 C CA . LEU A 1 109 ? -9.510 1.858 2.356 1.00 95.00 109 LEU A CA 1
ATOM 834 C C . LEU A 1 109 ? -8.058 1.821 1.883 1.00 95.00 109 LEU A C 1
ATOM 836 O O . LEU A 1 109 ? -7.155 1.676 2.704 1.00 95.00 109 LEU A O 1
ATOM 840 N N . ILE A 1 110 ? -7.823 1.969 0.587 1.00 96.88 110 ILE A N 1
ATOM 841 C CA . ILE A 1 110 ? -6.475 1.992 0.024 1.00 96.88 110 ILE A CA 1
ATOM 842 C C . ILE A 1 110 ? -6.334 3.185 -0.908 1.00 96.88 110 ILE A C 1
ATOM 844 O O . ILE A 1 110 ? -7.259 3.506 -1.660 1.00 96.88 110 ILE A O 1
ATOM 848 N N . GLY A 1 111 ? -5.212 3.888 -0.812 1.00 96.50 111 GLY A N 1
ATOM 849 C CA . GLY A 1 111 ? -4.996 5.101 -1.583 1.00 96.50 111 GLY A CA 1
ATOM 850 C C . GLY A 1 111 ? -3.534 5.507 -1.652 1.00 96.50 111 GLY A C 1
ATOM 851 O O . GLY A 1 111 ? -2.721 5.156 -0.803 1.00 96.50 111 GLY A O 1
ATOM 852 N N . GLY A 1 112 ? -3.212 6.299 -2.668 1.00 95.25 112 GLY A N 1
ATOM 853 C CA . GLY A 1 112 ? -1.897 6.898 -2.831 1.00 95.25 112 GLY A CA 1
ATOM 854 C C . GLY A 1 112 ? -1.842 7.797 -4.058 1.00 95.25 112 GLY A C 1
ATOM 855 O O . GLY A 1 112 ? -2.761 7.823 -4.878 1.00 95.25 112 GLY A O 1
ATOM 856 N N . TYR A 1 113 ? -0.763 8.561 -4.173 1.00 93.94 113 TYR A N 1
ATOM 857 C CA . TYR A 1 113 ? -0.537 9.451 -5.307 1.00 93.94 113 TYR A CA 1
ATOM 858 C C . TYR A 1 113 ? 0.193 8.729 -6.451 1.00 93.94 113 TYR A C 1
ATOM 860 O O . TYR A 1 113 ? 0.993 7.823 -6.221 1.00 93.94 113 TYR A O 1
ATOM 868 N N . SER A 1 114 ? -0.052 9.161 -7.693 1.00 94.56 114 SER A N 1
ATOM 869 C CA . SER A 1 114 ? 0.627 8.651 -8.892 1.00 94.56 114 SER A CA 1
ATOM 870 C C . SER A 1 114 ? 0.469 7.126 -9.050 1.00 94.56 114 SER A C 1
ATOM 872 O O . SER A 1 114 ? -0.662 6.638 -9.095 1.00 94.56 114 SER A O 1
ATOM 874 N N . LEU A 1 115 ? 1.563 6.361 -9.114 1.00 96.12 115 LEU A N 1
ATOM 875 C CA . LEU A 1 115 ? 1.537 4.909 -9.300 1.00 96.12 115 LEU A CA 1
ATOM 876 C C . LEU A 1 115 ? 0.784 4.174 -8.178 1.00 96.12 115 LEU A C 1
ATOM 878 O O . LEU A 1 115 ? 0.023 3.252 -8.457 1.00 96.12 115 LEU A O 1
ATOM 882 N N . ALA A 1 116 ? 0.893 4.634 -6.929 1.00 97.25 116 ALA A N 1
ATOM 883 C CA . ALA A 1 116 ? 0.109 4.084 -5.822 1.00 97.25 116 ALA A CA 1
ATOM 884 C C . ALA A 1 116 ? -1.403 4.334 -5.987 1.00 97.25 116 ALA A C 1
ATOM 886 O O . ALA A 1 116 ? -2.227 3.541 -5.530 1.00 97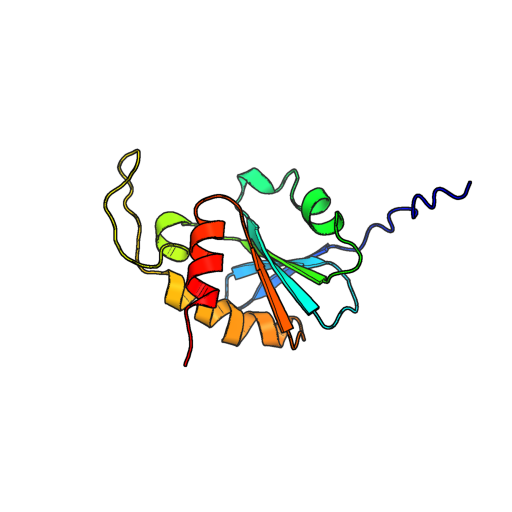.25 116 ALA A O 1
ATOM 887 N N . GLY A 1 117 ? -1.785 5.407 -6.686 1.00 97.94 117 GLY A N 1
ATOM 888 C CA . GLY A 1 117 ? -3.172 5.671 -7.065 1.00 97.94 117 GLY A CA 1
ATOM 889 C C . GLY A 1 117 ? -3.680 4.688 -8.119 1.00 97.94 117 GLY A C 1
ATOM 890 O O . GLY A 1 117 ? -4.777 4.150 -7.974 1.00 97.94 117 GLY A O 1
ATOM 891 N N . LEU A 1 118 ? -2.865 4.391 -9.139 1.00 97.38 118 LEU A N 1
ATOM 892 C CA . LEU A 1 118 ? -3.169 3.339 -10.117 1.00 97.38 118 LEU A CA 1
ATOM 893 C C . LEU A 1 118 ? -3.315 1.974 -9.436 1.00 97.38 118 LEU A C 1
ATOM 895 O O . LEU A 1 118 ? -4.298 1.279 -9.687 1.00 97.38 118 LEU A O 1
ATOM 899 N N . PHE A 1 119 ? -2.382 1.622 -8.548 1.00 98.38 119 PHE A N 1
ATOM 900 C CA . PHE A 1 119 ? -2.446 0.396 -7.754 1.00 98.38 119 PHE A CA 1
ATOM 901 C C . PHE A 1 119 ? -3.754 0.316 -6.964 1.00 98.38 119 PHE A C 1
ATOM 903 O O . PHE A 1 119 ? -4.471 -0.673 -7.057 1.00 98.38 119 PHE A O 1
ATOM 910 N N . SER A 1 120 ? -4.116 1.390 -6.258 1.00 98.25 120 SER A N 1
ATOM 911 C CA . SER A 1 120 ? -5.338 1.449 -5.445 1.00 98.25 120 SER A CA 1
ATOM 912 C C . SER A 1 120 ? -6.606 1.231 -6.276 1.00 98.25 120 SER A C 1
ATOM 914 O O . SER A 1 120 ? -7.503 0.500 -5.862 1.00 98.25 120 SER A O 1
ATOM 916 N N . LEU A 1 121 ? -6.681 1.827 -7.471 1.00 97.56 121 LEU A N 1
ATOM 917 C CA . LEU A 1 121 ? -7.785 1.580 -8.397 1.00 97.56 121 LEU A CA 1
ATOM 918 C C . LEU A 1 121 ? -7.796 0.125 -8.860 1.00 97.56 121 LEU A C 1
ATOM 920 O O . LEU A 1 121 ? -8.842 -0.511 -8.816 1.00 97.56 121 LEU A O 1
ATOM 924 N N . TRP A 1 122 ? -6.646 -0.404 -9.275 1.00 97.75 122 TRP A N 1
ATOM 925 C CA . TRP A 1 122 ? -6.526 -1.786 -9.727 1.00 97.75 122 TRP A CA 1
ATOM 926 C C . TRP A 1 122 ? -6.938 -2.795 -8.644 1.00 97.75 122 TRP A C 1
ATOM 928 O O . TRP A 1 122 ? -7.666 -3.734 -8.965 1.00 97.75 122 TRP A O 1
ATOM 938 N N . VAL A 1 123 ? -6.565 -2.565 -7.378 1.00 97.38 123 VAL A N 1
ATOM 939 C CA . VAL A 1 123 ? -6.986 -3.376 -6.220 1.00 97.38 123 VAL A CA 1
ATOM 940 C C . VAL A 1 123 ? -8.509 -3.441 -6.117 1.00 97.38 123 VAL A C 1
ATOM 942 O O . VAL A 1 123 ? -9.063 -4.524 -5.976 1.00 97.38 123 VAL A O 1
ATOM 945 N N . CYS A 1 124 ? -9.209 -2.315 -6.275 1.00 94.69 124 CYS A N 1
ATOM 946 C CA . CYS A 1 124 ? -10.676 -2.282 -6.244 1.00 94.69 124 CYS A CA 1
ATOM 947 C C . CYS A 1 124 ? -11.345 -3.056 -7.397 1.00 94.69 124 CYS A C 1
ATOM 949 O O . CYS A 1 124 ? -12.535 -3.354 -7.311 1.00 94.69 124 CYS A O 1
ATOM 951 N N . TYR A 1 125 ? -10.611 -3.353 -8.473 1.00 95.12 125 TYR A N 1
ATOM 952 C CA . TYR A 1 125 ? -11.072 -4.199 -9.578 1.00 95.12 125 TYR A CA 1
ATOM 953 C C . TYR A 1 125 ? -10.697 -5.675 -9.409 1.00 95.12 125 TYR A C 1
ATOM 955 O O . TYR A 1 125 ? -11.153 -6.493 -10.207 1.00 95.12 125 TYR A O 1
ATOM 963 N N . GLN A 1 126 ? -9.892 -6.028 -8.401 1.00 93.19 126 GLN A N 1
ATOM 964 C CA . GLN A 1 126 ? -9.631 -7.425 -8.068 1.00 93.19 126 GLN A CA 1
ATOM 965 C C . GLN A 1 126 ? -10.853 -7.966 -7.321 1.00 93.19 126 GLN A C 1
ATOM 967 O O . GLN A 1 126 ? -10.953 -7.872 -6.100 1.00 93.19 126 GLN A O 1
ATOM 972 N N . SER A 1 127 ? -11.832 -8.448 -8.082 1.00 78.00 127 SER A N 1
ATOM 973 C CA . SER A 1 127 ? -12.937 -9.247 -7.564 1.00 78.00 127 SER A CA 1
ATOM 974 C C . SER A 1 127 ? -12.593 -10.727 -7.677 1.00 78.00 127 SER A C 1
ATOM 976 O O . SER A 1 127 ? -11.991 -11.132 -8.674 1.00 78.00 127 SER A O 1
ATOM 978 N N . ASP A 1 128 ? -13.029 -11.510 -6.696 1.00 59.31 128 ASP A N 1
ATOM 979 C CA . ASP A 1 128 ? -13.051 -12.976 -6.773 1.00 59.31 128 ASP A CA 1
ATOM 980 C C . ASP A 1 128 ? -13.900 -13.496 -7.950 1.00 59.31 128 ASP A C 1
ATOM 982 O O . ASP A 1 128 ? -14.914 -12.839 -8.305 1.00 59.31 128 ASP A O 1
#

Radius of gyration: 15.75 Å; chains: 1; bounding box: 33×43×42 Å

Secondary structure (DSSP, 8-state):
----------PPEEEEEETTEEEEEE----SEEEEEEE-GGGTTTHHHHHHT-TTSEEEEEE-S-HHHHS-SS-B--SSSS--B-STHHHHHHIIIIIIHHHHT-SEEEE--STHHHHHHHHHHT---

Foldseek 3Di:
DDDPPPPLPLQDWDWDQWPNWIKTKGNAPDLEEEEAEDEPVCVVCVSVVCSPCRNHIYIYIYDDDLQAQQACDWDADPDDHDTHHNNLVVNLCCCPPIVCVVVNHPYYQYDDPDSSNVSNVVSVVPDD

pLDDT: mean 89.35, std 14.62, range [37.25, 98.38]